Protein AF-A0AAP3A450-F1 (afdb_monomer_lite)

Sequence (90 aa):
GYTVADVNRALMKDFEAKGATEGLTPEMPATVFPRGRVLFGMTRHLMDNVAGQCGATWQFVDGQRQMVANNEYVHEAIVLNSATGLIGMP

Secondary structure (DSSP, 8-state):
-B-HHHHHHHHHHHHHTTT-EE---PPPP---BSS-----S-HHHHHHHHHHHTTEEEEEETTEEEEEETT----------TTS------

Structure (mmCIF, N/CA/C/O backbone):
data_AF-A0AAP3A450-F1
#
_entry.id   AF-A0AAP3A450-F1
#
loop_
_atom_site.group_PDB
_atom_site.id
_atom_site.type_symbol
_atom_site.label_atom_id
_atom_site.label_alt_id
_atom_site.label_comp_id
_atom_site.label_asym_id
_atom_site.label_entity_id
_atom_site.label_seq_id
_atom_site.pdbx_PDB_ins_code
_atom_site.Cartn_x
_atom_site.Cartn_y
_atom_site.Cartn_z
_atom_site.occupancy
_atom_site.B_iso_or_equiv
_atom_site.auth_seq_id
_atom_site.auth_comp_id
_atom_site.auth_asym_id
_atom_site.auth_atom_id
_atom_site.pdbx_PDB_model_num
ATOM 1 N N . GLY A 1 1 ? 11.084 1.605 -12.725 1.00 87.50 1 GLY A N 1
ATOM 2 C CA . GLY A 1 1 ? 10.192 0.524 -12.280 1.00 87.50 1 GLY A CA 1
ATOM 3 C C . GLY A 1 1 ? 9.377 0.976 -11.088 1.00 87.50 1 GLY A C 1
ATOM 4 O O . GLY A 1 1 ? 9.551 2.114 -10.677 1.00 87.50 1 GLY A O 1
ATOM 5 N N . TYR A 1 2 ? 8.501 0.128 -10.560 1.00 95.38 2 TYR A N 1
ATOM 6 C CA . TYR A 1 2 ? 7.715 0.406 -9.351 1.00 95.38 2 TYR A CA 1
ATOM 7 C C . TYR A 1 2 ? 7.756 -0.791 -8.395 1.00 95.38 2 TYR A C 1
ATOM 9 O O . TYR A 1 2 ? 7.984 -1.919 -8.831 1.00 95.38 2 TYR A O 1
ATOM 17 N N . THR A 1 3 ? 7.512 -0.547 -7.114 1.00 97.31 3 THR A N 1
ATOM 18 C CA . THR A 1 3 ? 7.336 -1.565 -6.068 1.00 97.31 3 THR A CA 1
ATOM 19 C C . THR A 1 3 ? 5.878 -1.636 -5.615 1.00 97.31 3 THR A C 1
ATOM 21 O O . THR A 1 3 ? 5.085 -0.730 -5.883 1.00 97.31 3 THR A O 1
ATOM 24 N N . VAL A 1 4 ? 5.504 -2.694 -4.891 1.00 96.31 4 VAL A N 1
ATOM 25 C CA . VAL A 1 4 ? 4.168 -2.790 -4.271 1.00 96.31 4 VAL A CA 1
ATOM 26 C C . VAL A 1 4 ? 3.932 -1.621 -3.300 1.00 96.31 4 VAL A C 1
ATOM 28 O O . VAL A 1 4 ? 2.851 -1.033 -3.303 1.00 96.31 4 VAL A O 1
ATOM 31 N N . ALA A 1 5 ? 4.974 -1.196 -2.577 1.00 96.88 5 ALA A N 1
ATOM 32 C CA . ALA A 1 5 ? 4.940 -0.032 -1.691 1.00 96.88 5 ALA A CA 1
ATOM 33 C C . ALA A 1 5 ? 4.636 1.285 -2.425 1.00 96.88 5 ALA A C 1
ATOM 35 O O . ALA A 1 5 ? 3.895 2.124 -1.911 1.00 96.88 5 ALA A O 1
ATOM 36 N N . ASP A 1 6 ? 5.147 1.465 -3.648 1.00 97.50 6 ASP A N 1
ATOM 37 C CA . ASP A 1 6 ? 4.821 2.642 -4.462 1.00 97.50 6 ASP A CA 1
ATOM 38 C C . ASP A 1 6 ? 3.340 2.665 -4.857 1.00 97.50 6 ASP A C 1
ATOM 40 O O . ASP A 1 6 ? 2.716 3.728 -4.852 1.00 97.50 6 ASP A O 1
ATOM 44 N N . VAL A 1 7 ? 2.767 1.495 -5.169 1.00 97.25 7 VAL A N 1
ATOM 45 C CA . VAL A 1 7 ? 1.338 1.363 -5.488 1.00 97.25 7 VAL A CA 1
ATOM 46 C C . VAL A 1 7 ? 0.497 1.650 -4.249 1.00 97.25 7 VAL A C 1
ATOM 48 O O . VAL A 1 7 ? -0.403 2.480 -4.329 1.00 97.25 7 VAL A O 1
ATOM 51 N N . ASN A 1 8 ? 0.819 1.049 -3.100 1.00 97.44 8 ASN A N 1
ATOM 52 C CA . ASN A 1 8 ? 0.131 1.321 -1.836 1.00 97.44 8 ASN A CA 1
ATOM 53 C C . ASN A 1 8 ? 0.110 2.822 -1.509 1.00 97.44 8 ASN A C 1
ATOM 55 O O . ASN A 1 8 ? -0.958 3.396 -1.299 1.00 97.44 8 ASN A O 1
ATOM 59 N N . ARG A 1 9 ? 1.272 3.484 -1.571 1.00 97.50 9 ARG A N 1
ATOM 60 C CA . ARG A 1 9 ? 1.396 4.926 -1.319 1.00 97.50 9 ARG A CA 1
ATOM 61 C C . ARG A 1 9 ? 0.584 5.768 -2.304 1.00 97.50 9 ARG A C 1
ATOM 63 O O . ARG A 1 9 ? 0.058 6.811 -1.930 1.00 97.50 9 ARG A O 1
ATOM 70 N N . ALA A 1 10 ? 0.479 5.350 -3.565 1.00 97.69 10 ALA A N 1
ATOM 71 C CA . ALA A 1 10 ? -0.356 6.042 -4.543 1.00 97.69 10 ALA A CA 1
ATOM 72 C C . ALA A 1 10 ? -1.854 5.896 -4.231 1.00 97.69 10 ALA A C 1
ATOM 74 O O . ALA A 1 10 ? -2.585 6.877 -4.342 1.00 97.69 10 ALA A O 1
ATOM 75 N N . LEU A 1 11 ? -2.298 4.704 -3.820 1.00 97.69 11 LEU A N 1
ATOM 76 C CA . LEU A 1 11 ? -3.696 4.435 -3.472 1.00 97.69 11 LEU A CA 1
ATOM 77 C C . LEU A 1 11 ? -4.116 5.112 -2.158 1.00 97.69 11 LEU A C 1
ATOM 79 O O . LEU A 1 11 ? -5.229 5.627 -2.077 1.00 97.69 11 LEU A O 1
ATOM 83 N N . MET A 1 12 ? -3.226 5.176 -1.159 1.00 97.94 12 MET A N 1
ATOM 84 C CA . MET A 1 12 ? -3.501 5.841 0.123 1.00 97.94 12 MET A CA 1
ATOM 85 C C . MET A 1 12 ? -3.892 7.313 -0.037 1.00 97.94 12 MET A C 1
ATOM 87 O O . MET A 1 12 ? -4.741 7.779 0.712 1.00 97.94 12 MET A O 1
ATOM 91 N N . LYS A 1 13 ? -3.389 8.016 -1.060 1.00 97.94 13 LYS A N 1
ATOM 92 C CA . LYS A 1 13 ? -3.768 9.415 -1.335 1.00 97.94 13 LYS A CA 1
ATOM 93 C C . LYS A 1 13 ? -5.271 9.607 -1.550 1.00 97.94 13 LYS A C 1
ATOM 95 O O . LYS A 1 13 ? -5.814 10.643 -1.179 1.00 97.94 13 LYS A O 1
ATOM 100 N N . ASP A 1 14 ? -5.945 8.634 -2.163 1.00 97.00 14 ASP A N 1
ATOM 101 C CA . ASP A 1 14 ? -7.397 8.701 -2.365 1.00 97.00 14 ASP A CA 1
ATOM 102 C C . ASP A 1 14 ? -8.149 8.474 -1.046 1.00 97.00 14 ASP A C 1
ATOM 104 O O . ASP A 1 14 ? -9.124 9.161 -0.756 1.00 97.00 14 ASP A O 1
ATOM 108 N N . PHE A 1 15 ? -7.655 7.571 -0.195 1.00 96.31 15 PHE A N 1
ATOM 109 C CA . PHE A 1 15 ? -8.214 7.339 1.139 1.00 96.31 15 PHE A CA 1
ATOM 110 C C . PHE A 1 15 ? -7.996 8.536 2.079 1.00 96.31 15 PHE A C 1
ATOM 112 O O . PHE A 1 15 ? -8.935 8.959 2.754 1.00 96.31 15 PHE A O 1
ATOM 119 N N . GLU A 1 16 ? -6.813 9.148 2.049 1.00 97.50 16 GLU A N 1
ATOM 120 C CA . GLU A 1 16 ? -6.474 10.372 2.791 1.00 97.50 16 GLU A CA 1
ATOM 121 C 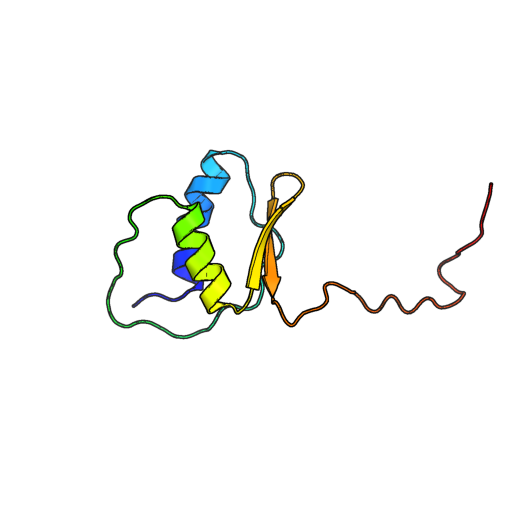C . GLU A 1 16 ? -7.365 11.546 2.388 1.00 97.50 16 GLU A C 1
ATOM 123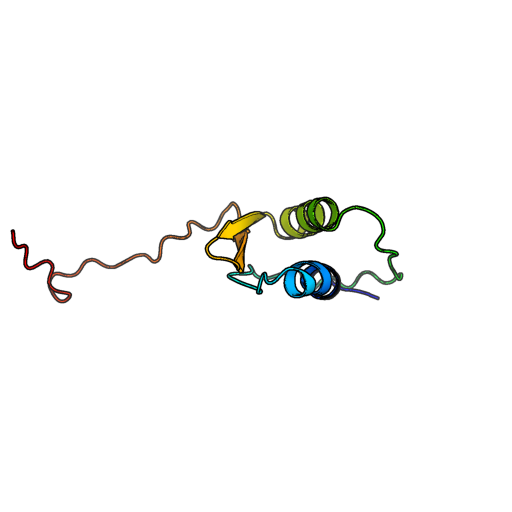 O O . GLU A 1 16 ? -7.887 12.256 3.247 1.00 97.50 16 GLU A O 1
ATOM 128 N N . ALA A 1 17 ? -7.644 11.700 1.089 1.00 97.06 17 ALA A N 1
ATOM 129 C CA . ALA A 1 17 ? -8.588 12.701 0.594 1.00 97.06 17 ALA A CA 1
ATOM 130 C C . ALA A 1 17 ? -10.028 12.492 1.110 1.00 97.06 17 ALA A C 1
ATOM 132 O O . ALA A 1 17 ? -10.866 13.389 0.988 1.00 97.06 17 ALA A O 1
ATOM 133 N N . LYS A 1 18 ? -10.331 11.317 1.678 1.00 94.38 18 LYS A N 1
ATOM 134 C CA . LYS A 1 18 ? -11.608 10.969 2.321 1.00 94.38 18 LYS A CA 1
ATOM 135 C C . LYS A 1 18 ? -11.507 10.862 3.846 1.00 94.38 18 LYS A C 1
ATOM 137 O O . LYS A 1 18 ? -12.468 10.437 4.479 1.00 94.38 18 LYS A O 1
ATOM 142 N N . GLY A 1 19 ? -10.386 11.287 4.429 1.00 94.56 19 GLY A N 1
ATOM 143 C CA . GLY A 1 19 ? -10.176 11.345 5.874 1.00 94.56 19 GLY A CA 1
ATOM 144 C C . GLY A 1 19 ? -9.656 10.053 6.500 1.00 94.56 19 GLY A C 1
ATOM 145 O O . GLY A 1 19 ? -9.567 9.989 7.723 1.00 94.56 19 GLY A O 1
ATOM 146 N N . ALA A 1 20 ? -9.304 9.041 5.700 1.00 96.25 20 ALA A N 1
ATOM 147 C CA . ALA A 1 20 ? -8.705 7.819 6.216 1.00 96.25 20 ALA A CA 1
ATOM 148 C C . ALA A 1 20 ? -7.171 7.897 6.219 1.00 96.25 20 ALA A C 1
ATOM 150 O O . ALA A 1 20 ? -6.567 8.350 5.252 1.00 96.25 20 ALA A O 1
ATOM 151 N N . THR A 1 21 ? -6.532 7.426 7.288 1.00 96.56 21 THR A N 1
ATOM 152 C CA . THR A 1 21 ? -5.062 7.421 7.427 1.00 96.56 21 THR A CA 1
ATOM 153 C C . THR A 1 21 ? -4.475 6.024 7.229 1.00 96.56 21 THR A C 1
ATOM 155 O O . THR A 1 21 ? -5.201 5.029 7.212 1.00 96.56 21 THR A O 1
ATOM 158 N N . GLU A 1 22 ? -3.161 5.920 7.032 1.00 94.81 22 GLU A N 1
ATOM 159 C CA . GLU A 1 22 ? -2.475 4.625 6.969 1.00 94.81 22 GLU A CA 1
ATOM 160 C C . GLU A 1 22 ? -2.345 4.021 8.376 1.00 94.81 22 GLU A C 1
ATOM 162 O O . GLU A 1 22 ? -1.841 4.669 9.292 1.00 94.81 22 GLU A O 1
ATOM 167 N N . GLY A 1 23 ? -2.843 2.794 8.550 1.00 94.19 23 GLY A N 1
ATOM 168 C CA . GLY A 1 23 ? -2.690 2.002 9.769 1.00 94.19 23 GLY A CA 1
ATOM 169 C C . GLY A 1 23 ? -1.605 0.933 9.623 1.00 94.19 23 GLY A C 1
ATOM 170 O O . GLY A 1 23 ? -0.657 1.079 8.844 1.00 94.19 23 GLY A O 1
ATOM 171 N N . LEU A 1 24 ? -1.769 -0.176 10.348 1.00 92.88 24 LEU A N 1
ATOM 172 C CA . LEU A 1 24 ? -0.934 -1.366 10.229 1.00 92.88 24 LEU A CA 1
ATOM 173 C C . LEU A 1 24 ? -0.818 -1.770 8.760 1.00 92.88 24 LEU A C 1
ATOM 175 O O . LEU A 1 24 ? -1.808 -1.877 8.030 1.00 92.88 24 LEU A O 1
ATOM 179 N N . THR A 1 25 ? 0.421 -1.962 8.333 1.00 91.50 25 THR A N 1
ATOM 180 C CA . THR A 1 25 ? 0.766 -2.352 6.976 1.00 91.50 25 THR A CA 1
ATOM 181 C C . THR A 1 25 ? 1.846 -3.421 7.079 1.00 91.50 25 THR A C 1
ATOM 183 O O . THR A 1 25 ? 2.879 -3.147 7.693 1.00 91.50 25 THR A O 1
ATOM 186 N N . PRO A 1 26 ? 1.623 -4.628 6.533 1.00 88.31 26 PRO A N 1
ATOM 187 C CA . PRO A 1 26 ? 2.604 -5.699 6.598 1.00 88.31 26 PRO A CA 1
ATOM 188 C C . PRO A 1 26 ? 3.819 -5.354 5.734 1.00 88.31 26 PRO A C 1
ATOM 190 O O . PRO A 1 26 ? 3.762 -4.470 4.870 1.00 88.31 26 PRO A O 1
ATOM 193 N N . GLU A 1 27 ? 4.918 -6.077 5.939 1.00 90.25 27 GLU A N 1
ATOM 194 C CA . GLU A 1 27 ? 6.081 -5.952 5.067 1.00 90.25 27 GLU A CA 1
ATOM 195 C C . GLU A 1 27 ? 5.683 -6.244 3.612 1.00 90.25 27 GLU A C 1
ATOM 197 O O . GLU A 1 27 ? 5.094 -7.279 3.293 1.00 90.25 27 GLU A O 1
ATOM 202 N N . MET A 1 28 ? 5.985 -5.302 2.718 1.00 92.62 28 MET A N 1
ATOM 203 C CA . MET A 1 28 ? 5.650 -5.425 1.303 1.00 92.62 28 MET A CA 1
ATOM 204 C C . MET A 1 28 ? 6.819 -6.024 0.516 1.00 92.62 28 MET A C 1
ATOM 206 O O . MET A 1 28 ? 7.971 -5.669 0.776 1.00 92.62 28 MET A O 1
ATOM 210 N N . PRO A 1 29 ? 6.560 -6.849 -0.518 1.00 92.56 29 PRO A N 1
ATOM 211 C CA . PRO A 1 29 ? 7.621 -7.398 -1.354 1.00 92.56 29 PRO A CA 1
ATOM 212 C C . PRO A 1 29 ? 8.503 -6.303 -1.972 1.00 92.56 29 PRO A C 1
ATOM 214 O O . PRO A 1 29 ? 8.011 -5.391 -2.641 1.00 92.56 29 PRO A O 1
ATOM 217 N N . ALA A 1 30 ? 9.824 -6.449 -1.836 1.00 92.88 30 ALA A N 1
ATOM 218 C CA . ALA A 1 30 ? 10.814 -5.521 -2.395 1.00 92.88 30 ALA A CA 1
ATOM 219 C C . ALA A 1 30 ? 11.000 -5.647 -3.925 1.00 92.88 30 ALA A C 1
ATOM 221 O O . ALA A 1 30 ? 11.879 -5.015 -4.512 1.00 92.88 30 ALA A O 1
ATOM 222 N N . THR A 1 31 ? 10.198 -6.483 -4.593 1.00 93.38 31 THR A N 1
ATOM 223 C CA . THR A 1 31 ? 10.283 -6.711 -6.038 1.00 93.38 31 THR A CA 1
ATOM 224 C C . THR A 1 31 ? 10.054 -5.416 -6.816 1.00 93.38 31 THR A C 1
ATOM 226 O O . THR A 1 31 ? 9.002 -4.784 -6.714 1.00 93.38 31 THR A O 1
ATOM 229 N N . VAL A 1 32 ? 11.026 -5.055 -7.657 1.00 96.25 32 VAL A N 1
ATOM 230 C CA . VAL A 1 32 ? 10.918 -3.920 -8.578 1.00 96.25 32 VAL A CA 1
ATOM 231 C C . VAL A 1 32 ? 10.402 -4.408 -9.926 1.00 96.25 32 VAL A C 1
ATOM 233 O O . VAL A 1 32 ? 11.096 -5.097 -10.672 1.00 96.25 32 VAL A O 1
ATOM 236 N N . PHE A 1 33 ? 9.189 -4.002 -10.282 1.00 93.38 33 PHE A N 1
ATOM 237 C CA . PHE A 1 33 ? 8.623 -4.244 -11.602 1.00 93.38 33 PHE A CA 1
ATOM 238 C C . PHE A 1 33 ? 9.230 -3.249 -12.601 1.00 93.38 33 PHE A C 1
ATOM 240 O O . PHE A 1 33 ? 9.117 -2.038 -12.399 1.00 93.38 33 PHE A O 1
ATOM 247 N N . PRO A 1 34 ? 9.888 -3.700 -13.683 1.00 92.75 34 PRO A N 1
ATOM 248 C CA . PRO A 1 34 ? 10.720 -2.825 -14.514 1.00 92.75 34 PRO A CA 1
ATOM 249 C C . PRO A 1 34 ? 9.912 -1.804 -15.328 1.00 92.75 34 PRO A C 1
ATOM 251 O O . PRO A 1 34 ? 10.385 -0.689 -15.554 1.00 92.75 34 PRO A O 1
ATOM 254 N N . ARG A 1 35 ? 8.683 -2.149 -15.730 1.00 94.38 35 ARG A N 1
ATOM 255 C CA . ARG A 1 35 ? 7.793 -1.289 -16.527 1.00 94.38 35 ARG A CA 1
ATOM 256 C C . ARG A 1 35 ? 6.879 -0.461 -15.630 1.00 94.38 35 ARG A C 1
ATOM 258 O O . ARG A 1 35 ? 6.424 -0.950 -14.602 1.00 94.38 35 ARG A O 1
ATOM 265 N N . GLY A 1 36 ? 6.593 0.776 -16.038 1.00 91.44 36 GLY A N 1
ATOM 266 C CA . GLY A 1 36 ? 5.566 1.591 -15.388 1.00 91.44 36 GLY A CA 1
ATOM 267 C C . GLY A 1 36 ? 4.191 0.923 -15.473 1.00 91.44 36 GLY A C 1
ATOM 268 O O . GLY A 1 36 ? 3.907 0.195 -16.425 1.00 91.44 36 GLY A O 1
ATOM 269 N N . ARG A 1 37 ? 3.341 1.173 -14.475 1.00 91.38 37 ARG A N 1
ATOM 270 C CA . ARG A 1 37 ? 1.973 0.651 -14.406 1.00 91.38 37 ARG A CA 1
ATOM 271 C C . ARG A 1 37 ? 0.988 1.804 -14.300 1.00 91.38 37 ARG A C 1
ATOM 273 O O . ARG A 1 37 ? 1.136 2.666 -13.441 1.00 91.38 37 ARG A O 1
ATOM 280 N N . VAL A 1 38 ? -0.029 1.788 -15.155 1.00 94.44 38 VAL A N 1
ATOM 281 C CA . VAL A 1 38 ? -1.173 2.698 -15.045 1.00 94.44 38 VAL A CA 1
ATOM 282 C C . VAL A 1 38 ? -2.111 2.172 -13.959 1.00 94.44 38 VAL A C 1
ATOM 284 O O . VAL A 1 38 ? -2.445 0.986 -13.949 1.00 94.44 38 VAL A O 1
ATOM 287 N N . LEU A 1 39 ? -2.524 3.050 -13.046 1.00 95.69 39 LEU A N 1
ATOM 288 C CA . LEU A 1 39 ? -3.518 2.763 -12.014 1.00 95.69 39 LEU A CA 1
ATOM 289 C C . LEU A 1 39 ? -4.831 3.438 -12.415 1.00 95.69 39 LEU A C 1
ATOM 291 O O . LEU A 1 39 ? -4.906 4.662 -12.477 1.00 95.69 39 LEU A O 1
ATOM 295 N N . PHE A 1 40 ? -5.845 2.637 -12.729 1.00 94.75 40 PHE A N 1
ATOM 296 C CA . PHE A 1 40 ? -7.160 3.115 -13.148 1.00 94.75 40 PHE A CA 1
ATOM 297 C C . PHE A 1 40 ? -8.256 2.211 -12.579 1.00 94.75 40 PHE A C 1
ATOM 299 O O . PHE A 1 40 ? -8.089 0.992 -12.524 1.00 94.75 40 PHE A O 1
ATOM 306 N N . GLY A 1 41 ? -9.375 2.813 -12.177 1.00 95.06 41 GLY A N 1
ATOM 307 C CA . GLY A 1 41 ? -10.509 2.129 -11.558 1.00 95.06 41 GLY A CA 1
ATOM 308 C C . GLY A 1 41 ? -10.690 2.501 -10.087 1.00 95.06 41 GLY A C 1
ATOM 309 O O . GLY A 1 41 ? -10.171 3.508 -9.617 1.00 95.06 41 GLY A O 1
ATOM 310 N N . MET A 1 42 ? -11.467 1.695 -9.362 1.00 96.94 42 MET A N 1
ATOM 311 C CA . MET A 1 42 ? -11.782 1.966 -7.958 1.00 96.94 42 MET A CA 1
ATOM 312 C C . MET A 1 42 ? -10.606 1.593 -7.055 1.00 96.94 42 MET A C 1
ATOM 314 O O . MET A 1 42 ? -10.161 0.444 -7.060 1.00 96.94 42 MET A O 1
ATOM 318 N N . THR A 1 43 ? -10.166 2.540 -6.228 1.00 97.00 43 THR A N 1
ATOM 319 C CA . THR A 1 43 ? -9.023 2.399 -5.312 1.00 97.00 43 THR A CA 1
ATOM 320 C C . THR A 1 43 ? -9.124 1.155 -4.437 1.00 97.00 43 THR A C 1
ATOM 322 O O . THR A 1 43 ? -8.142 0.435 -4.301 1.00 97.00 43 THR A O 1
ATOM 325 N N . ARG A 1 44 ? -10.322 0.821 -3.934 1.00 96.25 44 ARG A N 1
ATOM 326 C CA . ARG A 1 44 ? -10.544 -0.404 -3.145 1.00 96.25 44 ARG A CA 1
ATOM 327 C C . ARG A 1 44 ? -10.184 -1.694 -3.899 1.00 96.25 44 ARG A C 1
ATOM 329 O O . ARG A 1 44 ? -9.518 -2.543 -3.334 1.00 96.25 44 ARG A O 1
ATOM 336 N N . HIS A 1 45 ? -10.519 -1.807 -5.190 1.00 97.81 45 HIS A N 1
ATOM 337 C CA . HIS A 1 45 ? -10.186 -3.000 -5.983 1.00 97.81 45 HIS A CA 1
ATOM 338 C C . HIS A 1 45 ? -8.683 -3.077 -6.258 1.00 97.81 45 HIS A C 1
ATOM 340 O O . HIS A 1 45 ? -8.093 -4.153 -6.306 1.00 97.81 45 HIS A O 1
ATOM 346 N N . LEU A 1 46 ? -8.036 -1.928 -6.459 1.00 97.62 46 LEU A N 1
ATOM 347 C CA . LEU A 1 46 ? -6.582 -1.886 -6.592 1.00 97.62 46 LEU A CA 1
ATOM 348 C C . LEU A 1 46 ? -5.900 -2.222 -5.257 1.00 97.62 46 LEU A C 1
ATOM 350 O O . LEU A 1 46 ? -4.871 -2.892 -5.269 1.00 97.62 46 LEU A O 1
ATOM 354 N N . MET A 1 47 ? -6.497 -1.842 -4.127 1.00 97.69 47 MET A N 1
ATOM 355 C CA . MET A 1 47 ? -6.014 -2.195 -2.793 1.00 97.69 47 MET A CA 1
ATOM 356 C C . MET A 1 47 ? -6.177 -3.694 -2.502 1.00 97.69 47 MET A C 1
ATOM 358 O O . MET A 1 47 ? -5.265 -4.287 -1.938 1.00 97.69 47 MET A O 1
ATOM 362 N N . ASP A 1 48 ? -7.239 -4.345 -2.992 1.00 97.62 48 ASP A N 1
ATOM 363 C CA . ASP A 1 48 ? -7.370 -5.812 -2.933 1.00 97.62 48 ASP A CA 1
ATOM 364 C C . ASP A 1 48 ? -6.198 -6.518 -3.632 1.00 97.62 48 ASP A C 1
ATOM 366 O O . ASP A 1 48 ? -5.682 -7.522 -3.145 1.00 97.62 48 ASP A O 1
ATOM 370 N N . ASN A 1 49 ? 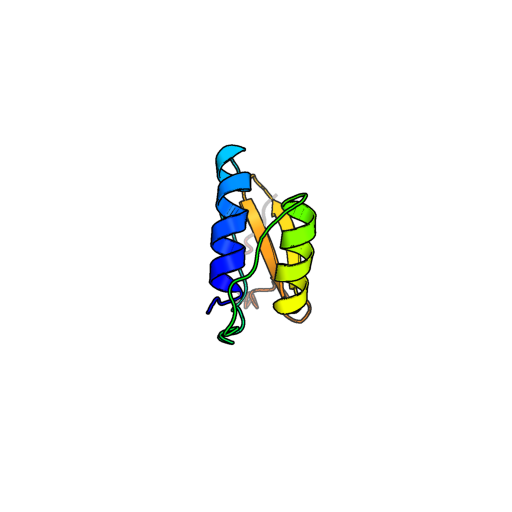-5.717 -5.964 -4.752 1.00 95.94 49 ASN A N 1
ATOM 371 C CA . ASN A 1 49 ? -4.536 -6.495 -5.434 1.00 95.94 49 ASN A CA 1
ATOM 372 C C . ASN A 1 49 ? -3.256 -6.298 -4.608 1.00 95.94 49 ASN A C 1
ATOM 374 O O . ASN A 1 49 ? -2.422 -7.200 -4.569 1.00 95.94 49 ASN A O 1
ATOM 378 N N . VAL A 1 50 ? -3.090 -5.137 -3.963 1.00 96.44 50 VAL A N 1
ATOM 379 C CA . VAL A 1 50 ? -1.948 -4.869 -3.068 1.00 96.44 50 VAL A CA 1
ATOM 380 C C . VAL A 1 50 ? -1.959 -5.848 -1.896 1.00 96.44 50 VAL A C 1
ATOM 382 O O . VAL A 1 50 ? -0.945 -6.492 -1.633 1.00 96.44 50 VAL A O 1
ATOM 385 N N . ALA A 1 51 ? -3.109 -6.020 -1.246 1.00 95.75 51 ALA A N 1
ATOM 386 C CA . ALA A 1 51 ? -3.278 -6.961 -0.148 1.00 95.75 51 ALA A CA 1
ATOM 387 C C . ALA A 1 51 ? -2.980 -8.401 -0.598 1.00 95.75 51 ALA A C 1
ATOM 389 O O . ALA A 1 51 ? -2.196 -9.093 0.047 1.00 95.75 51 ALA A O 1
ATOM 390 N N . GLY A 1 52 ? -3.477 -8.819 -1.768 1.00 94.50 52 GLY A N 1
ATOM 391 C CA . GLY A 1 52 ? -3.156 -10.123 -2.353 1.00 94.50 52 GLY A CA 1
ATOM 392 C C . GLY A 1 52 ? -1.656 -10.339 -2.594 1.00 94.50 52 GLY A C 1
ATOM 393 O O . GLY A 1 52 ? -1.141 -11.420 -2.319 1.00 94.50 52 GLY A O 1
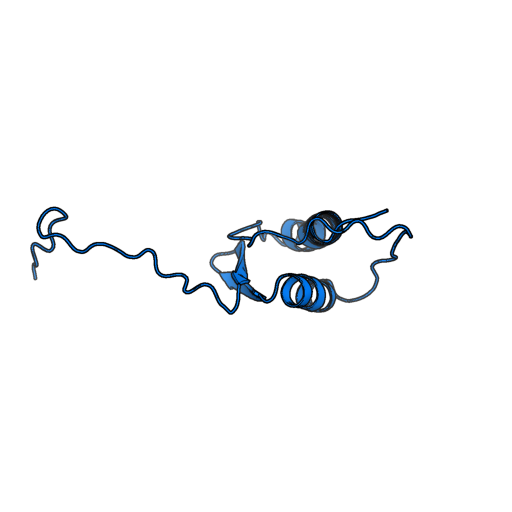ATOM 394 N N . GLN A 1 53 ? -0.927 -9.310 -3.041 1.00 92.56 53 GLN A N 1
ATOM 395 C CA . GLN A 1 53 ? 0.532 -9.375 -3.217 1.00 92.56 53 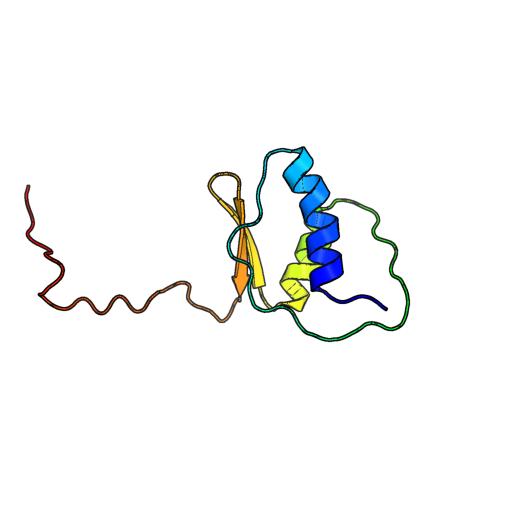GLN A CA 1
ATOM 396 C C . GLN A 1 53 ? 1.302 -9.454 -1.894 1.00 92.56 53 GLN A C 1
ATOM 398 O O . GLN A 1 53 ? 2.405 -9.996 -1.871 1.00 92.56 53 GLN A O 1
ATOM 403 N N . CYS A 1 54 ? 0.721 -8.942 -0.811 1.00 90.81 54 CYS A N 1
ATOM 404 C CA . CYS A 1 54 ? 1.268 -9.051 0.540 1.00 90.81 54 CYS A CA 1
ATOM 405 C C . CYS A 1 54 ? 0.780 -10.315 1.270 1.00 90.81 54 CYS A C 1
ATOM 407 O O . CYS A 1 54 ? 1.113 -10.509 2.434 1.00 90.81 54 CYS A O 1
ATOM 409 N N . GLY A 1 55 ? -0.038 -11.159 0.623 1.00 91.81 55 GLY A N 1
ATOM 410 C CA . GLY A 1 55 ? -0.680 -12.296 1.282 1.00 91.81 55 GLY A CA 1
ATOM 411 C C . GLY A 1 55 ? -1.530 -11.864 2.478 1.00 91.81 55 GLY A C 1
ATOM 412 O O . GLY A 1 55 ? -1.493 -12.523 3.510 1.00 91.81 55 GLY A O 1
ATOM 413 N N . ALA A 1 56 ? -2.242 -10.745 2.356 1.00 92.94 56 ALA A N 1
ATOM 414 C CA . ALA A 1 56 ? -2.937 -10.046 3.429 1.00 92.94 56 ALA A CA 1
ATOM 415 C C . ALA A 1 56 ? -4.419 -9.799 3.108 1.00 92.94 56 ALA A C 1
ATOM 417 O O . ALA A 1 56 ? -4.845 -9.856 1.951 1.00 92.94 56 ALA A O 1
ATOM 418 N N . THR A 1 57 ? -5.189 -9.451 4.137 1.00 94.44 57 THR A N 1
ATOM 419 C CA . THR A 1 57 ? -6.506 -8.810 4.014 1.00 94.44 57 THR A CA 1
ATOM 420 C C . THR A 1 57 ? -6.440 -7.381 4.538 1.00 94.44 57 THR A C 1
ATOM 422 O O . THR A 1 57 ? -5.501 -7.009 5.242 1.00 94.44 57 THR A O 1
ATOM 425 N N . TRP A 1 58 ? -7.411 -6.547 4.174 1.00 95.75 58 TRP A N 1
ATOM 426 C CA . TRP A 1 58 ? -7.453 -5.162 4.628 1.00 95.75 58 TRP A CA 1
ATOM 427 C C . TRP A 1 58 ? -8.883 -4.699 4.900 1.00 95.75 58 TRP A C 1
ATOM 429 O O . TRP A 1 58 ? -9.845 -5.240 4.356 1.00 95.75 58 TRP A O 1
ATOM 439 N N . GLN A 1 59 ? -9.008 -3.699 5.766 1.00 95.25 59 GLN A N 1
ATOM 440 C CA . GLN A 1 59 ? -10.276 -3.103 6.177 1.00 95.25 59 GLN A CA 1
ATOM 441 C C . GLN A 1 59 ? -10.045 -1.692 6.727 1.00 95.25 59 GLN A C 1
ATOM 443 O O . GLN A 1 59 ? -8.915 -1.306 7.034 1.00 95.25 59 GLN A O 1
ATOM 448 N N . PHE A 1 60 ? -11.121 -0.921 6.870 1.00 95.38 60 PHE A N 1
ATOM 449 C CA . PHE A 1 60 ? -11.079 0.326 7.625 1.00 95.38 60 PHE A CA 1
ATOM 450 C C . PHE A 1 60 ? -11.467 0.064 9.079 1.00 95.38 60 PHE A C 1
ATOM 452 O O . PHE A 1 60 ? -12.540 -0.478 9.335 1.00 95.38 60 PHE A O 1
ATOM 459 N N . VAL A 1 61 ? -10.615 0.477 10.015 1.00 94.19 61 VAL A N 1
ATOM 460 C CA . VAL A 1 61 ? -10.873 0.439 11.463 1.00 94.19 61 VAL A CA 1
ATOM 461 C C . VAL A 1 61 ? -10.530 1.811 12.017 1.00 94.19 61 VAL A C 1
ATOM 463 O O . VAL A 1 61 ? -9.436 2.305 11.757 1.00 94.19 61 VAL A O 1
ATOM 466 N N . ASP A 1 62 ? -11.471 2.450 12.712 1.00 93.44 62 ASP A N 1
ATOM 467 C CA . ASP A 1 62 ? -11.285 3.760 13.358 1.00 93.44 62 ASP A CA 1
ATOM 468 C C . ASP A 1 62 ? -10.699 4.850 12.440 1.00 93.44 62 ASP A C 1
ATOM 470 O O . ASP A 1 62 ? -9.853 5.651 12.827 1.00 93.44 62 ASP A O 1
ATOM 474 N N . GLY A 1 63 ? -11.137 4.874 11.176 1.00 93.75 63 GLY A N 1
ATOM 475 C CA . GLY A 1 63 ? -10.641 5.837 10.187 1.00 93.75 63 GLY A CA 1
ATOM 476 C C . GLY A 1 63 ? -9.222 5.546 9.687 1.00 93.75 63 GLY A C 1
ATOM 477 O O . GLY A 1 63 ? -8.622 6.382 9.020 1.00 93.75 63 GLY A O 1
ATOM 478 N N . GLN A 1 64 ? -8.673 4.366 9.963 1.00 95.44 64 GLN A N 1
ATOM 479 C CA . GLN A 1 64 ? -7.388 3.922 9.435 1.00 95.44 64 GLN A CA 1
ATOM 480 C C . GLN A 1 64 ? -7.568 2.753 8.472 1.00 95.44 64 GLN A C 1
ATOM 482 O O . GLN A 1 64 ? -8.348 1.834 8.727 1.00 95.44 64 GLN A O 1
ATOM 487 N N . ARG A 1 65 ? -6.812 2.747 7.373 1.00 96.19 65 ARG A N 1
ATOM 488 C CA . ARG A 1 65 ? -6.667 1.571 6.514 1.00 96.19 65 ARG A CA 1
ATOM 489 C C . ARG A 1 65 ? -5.714 0.596 7.195 1.00 96.19 65 ARG A C 1
ATOM 491 O O . ARG A 1 65 ? -4.503 0.800 7.170 1.00 96.19 65 ARG A O 1
ATOM 498 N N . GLN A 1 66 ? -6.272 -0.468 7.762 1.00 95.50 66 GLN A N 1
ATOM 499 C CA . GLN A 1 66 ? -5.533 -1.570 8.372 1.00 95.50 66 GLN A CA 1
ATOM 500 C C . GLN A 1 66 ? -5.348 -2.690 7.345 1.00 95.50 66 GLN A C 1
ATOM 502 O O . GLN A 1 66 ? -6.303 -3.070 6.668 1.00 95.50 66 GLN A O 1
ATOM 507 N N . MET A 1 67 ? -4.133 -3.218 7.222 1.00 94.75 67 MET A N 1
ATOM 508 C CA . MET A 1 67 ? -3.796 -4.372 6.389 1.00 94.75 67 MET A CA 1
ATOM 509 C C . MET A 1 67 ? -3.047 -5.398 7.242 1.00 94.75 67 MET A C 1
ATOM 511 O O . MET A 1 67 ? -2.109 -5.048 7.950 1.00 94.75 67 MET A O 1
ATOM 515 N N . VAL A 1 68 ? -3.483 -6.654 7.190 1.00 90.38 68 VAL A N 1
ATOM 516 C CA . VAL A 1 68 ? -3.034 -7.733 8.078 1.00 90.38 68 VAL A CA 1
ATOM 517 C C . VAL A 1 68 ? -2.672 -8.950 7.239 1.00 90.38 68 VAL A C 1
ATOM 519 O O . VAL A 1 68 ? -3.507 -9.422 6.463 1.00 90.38 68 VAL A O 1
ATOM 522 N N . ALA A 1 69 ? -1.447 -9.464 7.379 1.00 87.50 69 ALA A N 1
ATOM 523 C CA . ALA A 1 69 ? -1.024 -10.668 6.674 1.00 87.50 69 ALA A CA 1
ATOM 524 C C . ALA A 1 69 ? -1.855 -11.887 7.112 1.00 87.50 69 ALA A C 1
ATOM 526 O O . ALA A 1 69 ? -2.102 -12.099 8.293 1.00 87.50 69 ALA A O 1
ATOM 527 N N . ASN A 1 70 ? -2.258 -12.730 6.163 1.00 79.38 70 ASN A N 1
ATOM 528 C CA . ASN A 1 70 ? -3.148 -13.876 6.392 1.00 79.38 70 ASN A CA 1
ATOM 529 C C . ASN A 1 70 ? -2.541 -14.935 7.323 1.00 79.38 70 ASN A C 1
ATOM 531 O O . ASN A 1 70 ? -3.272 -15.725 7.913 1.00 79.38 70 ASN A O 1
ATOM 535 N N . ASN A 1 71 ? -1.210 -14.965 7.418 1.00 67.50 71 ASN A N 1
ATOM 536 C CA . ASN A 1 71 ? -0.452 -15.891 8.255 1.00 67.50 71 ASN A CA 1
ATOM 537 C C . ASN A 1 71 ? 0.123 -15.224 9.518 1.00 67.50 71 ASN A C 1
ATOM 539 O O . ASN A 1 71 ? 0.779 -15.898 10.310 1.00 67.50 71 ASN A O 1
ATOM 543 N N . GLU A 1 72 ? -0.114 -13.922 9.707 1.00 52.22 72 GLU A N 1
ATOM 544 C CA . GLU A 1 72 ? 0.109 -13.249 10.981 1.00 52.22 72 GLU A CA 1
ATOM 545 C C . GLU A 1 72 ? -1.190 -13.288 11.778 1.00 52.22 72 GLU A C 1
ATOM 547 O O . GLU A 1 72 ? -2.192 -12.657 11.442 1.00 52.22 72 GLU A O 1
ATOM 552 N N . TYR A 1 73 ? -1.165 -14.013 12.891 1.00 46.00 73 TYR A N 1
ATOM 553 C CA . TYR A 1 73 ? -2.073 -13.693 13.976 1.00 46.00 73 TYR A CA 1
ATOM 554 C C . TYR A 1 73 ? -1.674 -12.303 14.473 1.00 46.00 73 TYR A C 1
ATOM 556 O O . TYR A 1 73 ? -0.556 -12.127 14.953 1.00 46.00 73 TYR A O 1
ATOM 564 N N . VAL A 1 74 ? -2.581 -11.324 14.414 1.00 52.41 74 VAL A N 1
ATOM 565 C CA . VAL A 1 74 ? -2.477 -10.101 15.233 1.00 52.41 74 VAL A CA 1
ATOM 566 C C . VAL A 1 74 ? -2.757 -10.504 16.676 1.00 52.41 74 VAL A C 1
ATOM 568 O O . VAL A 1 74 ? -3.788 -10.181 17.255 1.00 52.41 74 VAL A O 1
ATOM 571 N N . HIS A 1 75 ? -1.902 -11.349 17.229 1.00 44.06 75 HIS A N 1
ATOM 572 C CA . HIS A 1 75 ? -1.806 -11.610 18.644 1.00 44.06 75 HIS A CA 1
ATOM 573 C C . HIS A 1 75 ? -0.371 -11.238 18.961 1.00 44.06 75 HIS A C 1
ATOM 575 O O . HIS A 1 75 ? 0.562 -11.993 18.690 1.00 44.06 75 HIS A O 1
ATOM 581 N N . GLU A 1 76 ? -0.193 -10.053 19.540 1.00 42.88 76 GLU A N 1
ATOM 582 C CA . GLU A 1 76 ? 0.888 -9.907 20.497 1.00 42.88 76 GLU A CA 1
ATOM 583 C C . GLU A 1 76 ? 0.736 -11.113 21.430 1.00 42.88 76 GLU A C 1
ATOM 585 O O . GLU A 1 76 ? -0.351 -11.346 21.970 1.00 42.88 76 GLU A O 1
ATOM 590 N N . ALA A 1 77 ? 1.756 -11.964 21.538 1.00 39.25 77 ALA A N 1
ATOM 591 C CA . ALA A 1 77 ? 1.786 -12.917 22.627 1.00 39.25 77 ALA A CA 1
ATOM 592 C C . ALA A 1 77 ? 1.872 -12.062 23.892 1.00 39.25 77 ALA A C 1
ATOM 594 O O . ALA A 1 77 ? 2.963 -11.744 24.358 1.00 39.25 77 ALA A O 1
ATOM 595 N N . ILE A 1 78 ? 0.723 -11.621 24.409 1.00 46.75 78 ILE A N 1
ATOM 596 C CA . ILE A 1 78 ? 0.650 -11.021 25.724 1.00 46.75 78 ILE A CA 1
ATOM 597 C C . ILE A 1 78 ? 1.065 -12.168 26.629 1.00 46.75 78 ILE A C 1
ATOM 599 O O . ILE A 1 78 ? 0.297 -13.096 26.892 1.00 46.75 78 ILE A O 1
ATOM 603 N N . VAL A 1 79 ? 2.322 -12.149 27.058 1.00 43.97 79 VAL A N 1
ATOM 604 C CA . VAL A 1 79 ? 2.739 -12.926 28.209 1.00 43.97 79 VAL A CA 1
ATOM 605 C C . VAL A 1 79 ? 1.947 -12.327 29.361 1.00 43.97 79 VAL A C 1
ATOM 607 O O . VAL A 1 79 ? 2.354 -11.335 29.962 1.00 43.97 79 VAL A O 1
ATOM 610 N N . LEU A 1 80 ? 0.773 -12.901 29.632 1.00 41.09 80 LEU A N 1
ATOM 611 C CA . LEU A 1 80 ? 0.075 -12.707 30.890 1.00 41.09 80 LEU A CA 1
ATOM 612 C C . LEU A 1 80 ? 0.974 -13.315 31.967 1.00 41.09 80 LEU A C 1
ATOM 614 O O . LEU A 1 80 ? 0.875 -14.492 32.305 1.00 41.09 80 LEU A O 1
ATOM 618 N N . ASN A 1 81 ? 1.906 -12.515 32.472 1.00 50.38 81 ASN A N 1
ATOM 619 C CA . ASN A 1 81 ? 2.530 -12.775 33.751 1.00 50.38 81 ASN A CA 1
ATOM 620 C C . ASN A 1 81 ? 1.686 -12.101 34.838 1.00 50.38 81 ASN A C 1
ATOM 622 O O . ASN A 1 81 ? 0.963 -11.133 34.604 1.00 50.38 81 ASN A O 1
ATOM 626 N N . SER A 1 82 ? 1.782 -12.614 36.058 1.00 50.19 82 SER A N 1
ATOM 627 C CA . SER A 1 82 ? 1.066 -12.089 37.220 1.00 50.19 82 SER A CA 1
ATOM 628 C C . SER A 1 82 ? 1.490 -10.667 37.632 1.00 50.19 82 SER A C 1
ATOM 630 O O . SER A 1 82 ? 1.044 -10.193 38.672 1.00 50.19 82 SER A O 1
ATOM 632 N N . ALA A 1 83 ? 2.359 -9.987 36.870 1.00 53.38 83 ALA A N 1
ATOM 633 C CA . ALA A 1 83 ? 2.909 -8.677 37.210 1.00 53.38 83 ALA A CA 1
ATOM 634 C C . ALA A 1 83 ? 2.184 -7.495 36.539 1.00 53.38 83 ALA A C 1
ATOM 636 O O . ALA A 1 83 ? 2.425 -6.361 36.942 1.00 53.38 83 ALA A O 1
ATOM 637 N N . THR A 1 84 ? 1.276 -7.714 35.577 1.00 49.25 84 THR A N 1
ATOM 638 C CA . THR A 1 84 ? 0.511 -6.618 34.936 1.00 49.25 84 THR A CA 1
ATOM 639 C C . THR A 1 84 ? -0.888 -6.395 35.510 1.00 49.25 84 THR A C 1
ATOM 641 O O . THR A 1 84 ? -1.666 -5.624 34.959 1.00 49.25 84 THR A O 1
ATOM 644 N N . GLY A 1 85 ? -1.194 -6.991 36.665 1.00 49.28 85 GLY A N 1
ATOM 645 C CA . GLY A 1 85 ? -2.319 -6.539 37.479 1.00 49.28 85 GLY A CA 1
ATOM 646 C C . GLY A 1 85 ? -3.687 -6.771 36.843 1.00 49.28 85 GLY A C 1
ATOM 647 O O . GLY A 1 85 ? -4.478 -5.842 36.728 1.00 49.28 85 GLY A O 1
ATOM 648 N N . LEU A 1 86 ? -4.037 -8.033 36.576 1.00 50.12 86 LEU A N 1
ATOM 649 C CA . LEU A 1 86 ? -5.444 -8.451 36.636 1.00 50.12 86 LEU A CA 1
ATOM 650 C C . LEU A 1 86 ? -5.875 -8.531 38.111 1.00 50.12 86 LEU A C 1
ATOM 652 O O . LEU A 1 86 ? -6.234 -9.583 38.634 1.00 50.12 86 LEU A O 1
ATOM 656 N N . ILE A 1 87 ? -5.785 -7.392 38.802 1.00 48.75 87 ILE A N 1
ATOM 657 C CA . ILE A 1 87 ? -6.577 -7.137 39.996 1.00 48.75 87 ILE A CA 1
ATOM 658 C C . ILE A 1 87 ? -7.963 -6.843 39.450 1.00 48.75 87 ILE A C 1
ATOM 660 O O . ILE A 1 87 ? -8.213 -5.792 38.864 1.00 48.75 87 ILE A O 1
ATOM 664 N N . GLY A 1 88 ? -8.836 -7.838 39.571 1.00 50.91 8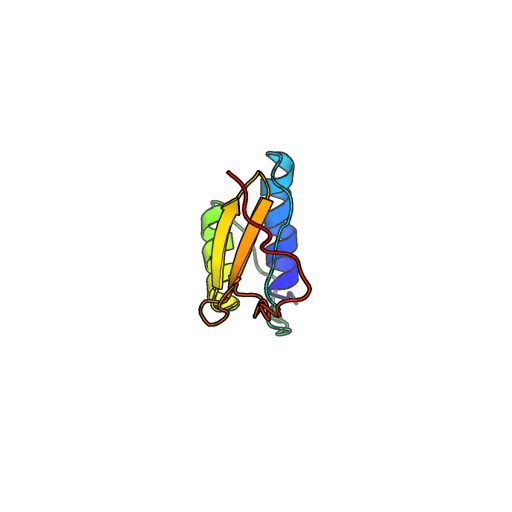8 GLY A N 1
ATOM 665 C CA . GLY A 1 88 ? -10.250 -7.637 39.330 1.00 50.91 88 GLY A CA 1
ATOM 666 C C . GLY A 1 88 ? -10.806 -6.546 40.235 1.00 50.91 88 GLY A C 1
ATOM 667 O O . GLY A 1 88 ? -10.250 -6.282 41.299 1.00 50.91 88 GLY A O 1
ATOM 668 N N . MET A 1 89 ? -11.909 -5.953 39.787 1.00 40.69 89 MET A N 1
ATOM 669 C CA . MET A 1 89 ? -13.046 -5.464 40.579 1.00 40.69 89 MET A CA 1
ATOM 670 C C . MET A 1 89 ? -13.858 -4.481 39.721 1.00 40.69 89 MET A C 1
ATOM 672 O O . MET A 1 89 ? -13.248 -3.693 38.997 1.00 40.69 89 MET A O 1
ATOM 676 N N . PRO A 1 90 ? -15.181 -4.367 39.913 1.00 48.12 90 PRO A N 1
ATOM 677 C CA . PRO A 1 90 ? -16.183 -5.348 40.344 1.00 48.12 90 PRO A CA 1
ATOM 678 C C . PRO A 1 90 ? -17.278 -5.598 39.285 1.00 48.12 90 PRO A C 1
ATOM 680 O O . PRO A 1 90 ? -17.421 -4.789 38.342 1.00 48.12 90 PRO A O 1
#

Foldseek 3Di:
DDFLVNLVVVLVVVLVVVQAAADADDDGDPDDDPDDDDDDDDSVVSVVVSLVRQCWDWDDDPRYIHIGHPPDDPDPVPPPDVPPDPPDDD

Organism: Escherichia coli (NCBI:txid562)

Radius of gyration: 17.46 Å; chains: 1; bounding box: 27×29×57 Å

pLDDT: mean 84.3, std 19.61, range [39.25, 97.94]